Protein AF-A0A3B8QC69-F1 (afdb_monomer)

Radius of gyration: 14.4 Å; Cα contacts (8 Å, |Δi|>4): 41; chains: 1; bounding box: 37×23×41 Å

Solvent-accessible surface area (backbone atoms only — not comparable to full-atom values): 4491 Å² total; per-residue (Å²): 133,79,66,62,65,60,52,52,50,54,52,52,54,72,71,47,55,72,70,54,30,50,49,40,31,73,73,67,37,70,68,30,50,57,52,52,47,68,73,39,48,69,60,48,34,52,56,42,22,76,72,67,77,35,68,68,64,16,49,52,53,45,50,51,48,51,53,50,47,64,70,44,54,78,61,69,84,113

Mean predicted aligned error: 4.74 Å

Nearest PDB structures (foldseek):
  8z6g-assembly1_B  TM=9.036E-01  e=9.482E-03  Pseudomonas aeruginosa
  5wuq-assembly1_A  TM=9.430E-01  e=1.597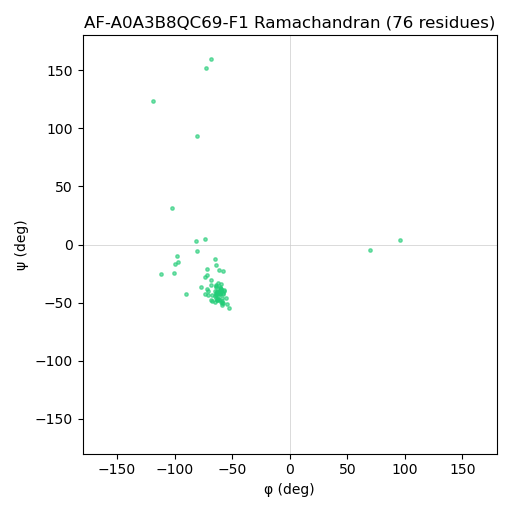E-02  Bacillus subtilis subsp. subtilis str. 168
  5wur-assembly1_A  TM=9.440E-01  e=2.133E-02  Bacillus subtilis subsp. subtilis str. 168
  5wur-assembly2_B  TM=9.257E-01  e=8.085E-02  Bacillus subtilis subsp. subtilis str. 168
  2z2s-assembly2_C  TM=8.557E-01  e=1.620E-01  Cereibacter sphaeroides 2.4.1

Foldseek 3Di:
DPPPVVVVVLVVLLPDDLVVLLVCVLVPNPVSLVSVCVVCVVVQLVVQCVVPVDNVVSNVVSVVVSVVCSVCSNVVVD

pLDDT: mean 89.47, std 11.61, range [43.44, 97.56]

Secondary structure (DSSP, 8-state):
-THHHHHHHHHHHHHS-HHHHHHHHHTT-HHHHHHHHHHHHHHHHHHHHHHHS-HHHHHHHHHHHHHHHHHHHTTTT-

Structure (mmCIF, N/CA/C/O backbone):
data_AF-A0A3B8QC69-F1
#
_entry.id   AF-A0A3B8QC69-F1
#
loop_
_atom_site.group_PDB
_atom_site.id
_atom_site.type_symbol
_atom_site.label_atom_id
_atom_site.label_alt_id
_atom_site.label_comp_id
_atom_site.label_asym_id
_atom_site.label_entity_id
_atom_site.label_seq_id
_atom_site.pdbx_PDB_ins_code
_atom_site.Cartn_x
_atom_site.Cartn_y
_atom_site.Cartn_z
_atom_site.occupancy
_atom_site.B_i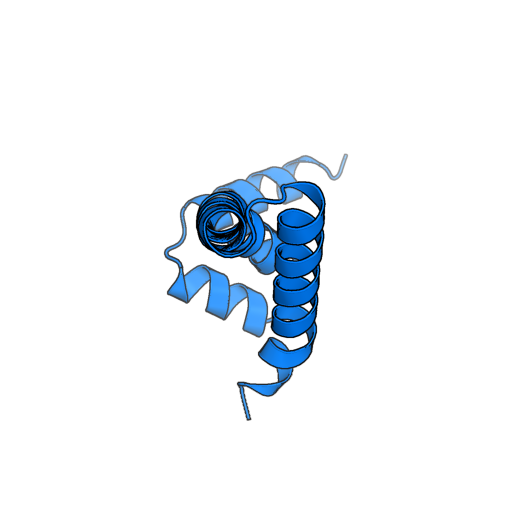so_or_equiv
_atom_site.auth_seq_id
_atom_site.auth_comp_id
_atom_site.auth_asym_id
_atom_site.auth_atom_id
_atom_site.pdbx_PDB_model_num
ATOM 1 N N . LEU A 1 1 ? -3.658 11.060 27.480 1.00 47.50 1 LEU A N 1
ATOM 2 C CA . LEU A 1 1 ? -2.715 10.594 26.432 1.00 47.50 1 LEU A CA 1
ATOM 3 C C . LEU A 1 1 ? -3.435 9.595 25.515 1.00 47.50 1 LEU A C 1
ATOM 5 O O . LEU A 1 1 ? -3.769 8.518 25.990 1.00 47.50 1 LEU A O 1
ATOM 9 N N . PRO A 1 2 ? -3.719 9.925 24.244 1.00 57.09 2 PRO A N 1
ATOM 10 C CA . PRO A 1 2 ? -4.566 9.113 23.349 1.00 57.09 2 PRO A CA 1
ATOM 11 C C . PRO A 1 2 ? -3.878 7.909 22.655 1.00 57.09 2 PRO A C 1
ATOM 13 O O . PRO A 1 2 ? -4.510 7.210 21.868 1.00 57.09 2 PRO A O 1
ATOM 16 N N . GLY A 1 3 ? -2.597 7.620 22.927 1.00 66.81 3 GLY A N 1
ATOM 17 C CA . GLY A 1 3 ? -1.811 6.627 22.168 1.00 66.81 3 GLY A CA 1
ATOM 18 C C . GLY A 1 3 ? -2.164 5.144 22.385 1.00 66.81 3 GLY A C 1
ATOM 19 O O . GLY A 1 3 ? -1.856 4.318 21.527 1.00 66.81 3 GLY A O 1
ATOM 20 N N . GLY A 1 4 ? -2.821 4.787 23.496 1.00 79.81 4 GLY A N 1
ATOM 21 C CA . GLY A 1 4 ? -3.122 3.386 23.834 1.00 79.81 4 GLY A CA 1
ATOM 22 C 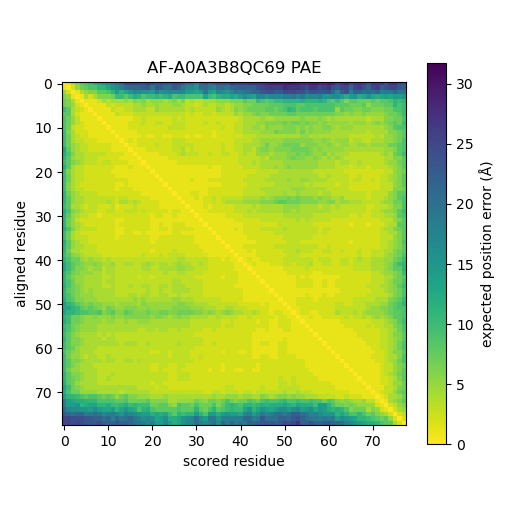C . GLY A 1 4 ? -4.144 2.739 22.895 1.00 79.81 4 GLY A C 1
ATOM 23 O O . GLY A 1 4 ? -3.889 1.677 22.334 1.00 79.81 4 GLY A O 1
ATOM 24 N N . ALA A 1 5 ? -5.260 3.426 22.640 1.00 82.62 5 ALA A N 1
ATOM 25 C CA . ALA A 1 5 ? -6.345 2.903 21.808 1.00 82.62 5 ALA A CA 1
ATOM 26 C C . ALA A 1 5 ? -5.916 2.664 20.350 1.00 82.62 5 ALA A C 1
ATOM 28 O O . ALA A 1 5 ? -6.323 1.688 19.727 1.00 82.62 5 ALA A O 1
ATOM 29 N N . ALA A 1 6 ? -5.049 3.521 19.799 1.00 84.62 6 ALA A N 1
ATOM 30 C CA . ALA A 1 6 ? -4.540 3.344 18.440 1.00 84.62 6 ALA A CA 1
ATOM 31 C C . ALA A 1 6 ? -3.617 2.124 18.302 1.00 84.62 6 ALA A C 1
ATOM 33 O O . ALA A 1 6 ? -3.635 1.448 17.270 1.00 84.62 6 ALA A O 1
ATOM 34 N N . LYS A 1 7 ? -2.829 1.828 19.342 1.00 85.25 7 LYS A N 1
ATO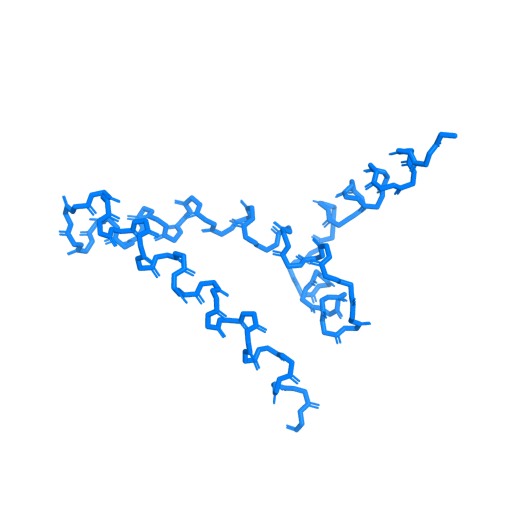M 35 C CA . LYS A 1 7 ? -1.928 0.673 19.371 1.00 85.25 7 LYS A CA 1
ATOM 36 C C . LYS A 1 7 ? -2.703 -0.640 19.491 1.00 85.25 7 LYS A C 1
ATOM 38 O O . LYS A 1 7 ? -2.409 -1.568 18.741 1.00 85.25 7 LYS A O 1
ATOM 43 N N . GLU A 1 8 ? -3.710 -0.689 20.361 1.00 91.50 8 GLU A N 1
ATOM 44 C CA . GLU A 1 8 ? -4.584 -1.862 20.504 1.00 91.50 8 GLU A CA 1
ATOM 45 C C . GLU A 1 8 ? -5.395 -2.125 19.233 1.00 91.50 8 GLU A C 1
ATOM 47 O O . GLU A 1 8 ? -5.448 -3.258 18.765 1.00 91.50 8 GLU A O 1
ATOM 52 N N . HIS A 1 9 ? -5.923 -1.077 18.594 1.00 92.19 9 HIS A N 1
ATOM 53 C CA . HIS A 1 9 ? -6.623 -1.219 17.318 1.00 92.19 9 HIS A CA 1
ATOM 54 C C . HIS A 1 9 ? -5.701 -1.829 16.247 1.00 92.19 9 HIS A C 1
ATOM 56 O O . HIS A 1 9 ? -6.043 -2.816 15.602 1.00 92.19 9 HIS A O 1
ATOM 62 N N . ARG A 1 10 ? -4.479 -1.307 16.092 1.00 89.75 10 ARG A N 1
ATOM 63 C CA . ARG A 1 10 ? -3.521 -1.862 15.121 1.00 89.75 10 ARG A CA 1
ATOM 64 C C . ARG A 1 10 ? -3.184 -3.327 15.414 1.00 89.75 10 ARG A C 1
ATOM 66 O O . ARG A 1 10 ? -3.024 -4.115 14.488 1.00 89.75 10 ARG A O 1
ATOM 73 N N . LYS A 1 11 ? -3.079 -3.691 16.695 1.00 93.00 11 LYS A N 1
ATOM 74 C CA . LYS A 1 11 ? -2.862 -5.076 17.122 1.00 93.00 11 LYS A CA 1
ATOM 75 C C . LYS A 1 11 ? -4.047 -5.969 16.744 1.00 93.00 11 LYS A C 1
ATOM 77 O O . LYS A 1 11 ? -3.813 -7.052 16.223 1.00 93.00 11 LYS A O 1
ATOM 82 N N . MET A 1 12 ? -5.276 -5.497 16.948 1.00 95.31 12 MET A N 1
ATOM 83 C CA . MET A 1 12 ? -6.500 -6.188 16.534 1.00 95.31 12 MET A CA 1
ATOM 84 C C . MET A 1 12 ? -6.516 -6.428 15.018 1.00 95.31 12 MET A C 1
ATOM 86 O O . MET A 1 12 ? -6.631 -7.573 14.599 1.00 95.31 12 MET A O 1
ATOM 90 N N . LEU A 1 13 ? -6.303 -5.392 14.196 1.00 95.88 13 LEU A N 1
ATOM 91 C CA . LEU A 1 13 ? -6.245 -5.524 12.730 1.00 95.88 13 LEU A CA 1
ATOM 92 C C . LEU A 1 13 ? -5.174 -6.525 12.277 1.00 95.88 13 LEU A C 1
ATOM 94 O O . LEU A 1 13 ? -5.416 -7.336 11.389 1.00 95.88 13 LEU A O 1
ATOM 98 N N . GLY A 1 14 ? -4.007 -6.523 12.930 1.00 93.62 14 GLY A N 1
ATOM 99 C CA . GLY A 1 14 ? -2.925 -7.469 12.654 1.00 93.62 14 GLY A CA 1
ATOM 100 C C . GLY A 1 14 ? -3.264 -8.938 12.940 1.00 93.62 14 GLY A C 1
ATOM 101 O O . GLY A 1 14 ? -2.574 -9.816 12.432 1.00 93.62 14 GLY A O 1
ATOM 102 N N . GLN A 1 15 ? -4.308 -9.213 13.727 1.00 95.44 15 GLN A N 1
ATOM 103 C CA . GLN A 1 15 ? -4.776 -10.567 14.053 1.00 95.44 15 GLN A CA 1
ATOM 104 C C . GLN A 1 15 ? -5.938 -11.034 13.165 1.00 95.44 15 GLN A C 1
ATOM 106 O O . GLN A 1 15 ? -6.232 -12.227 13.135 1.00 95.44 15 GLN A O 1
ATOM 111 N N . LEU A 1 16 ? -6.593 -10.119 12.446 1.00 95.12 16 LEU A N 1
ATOM 112 C CA . LEU A 1 16 ? -7.707 -10.441 11.557 1.00 95.12 16 LEU A CA 1
ATOM 113 C C . LEU A 1 16 ? -7.240 -11.151 10.282 1.00 95.12 16 LEU A C 1
ATOM 115 O O . LEU A 1 16 ? -6.133 -10.916 9.786 1.00 95.12 16 LEU A O 1
ATOM 119 N N . GLY A 1 17 ? -8.115 -11.977 9.707 1.00 95.69 17 GLY A N 1
ATOM 120 C CA . GLY A 1 17 ? -7.923 -12.517 8.363 1.00 95.69 17 GLY A CA 1
ATOM 121 C C . GLY A 1 17 ? -8.033 -11.425 7.296 1.00 95.69 17 GLY A C 1
ATOM 122 O O . GLY A 1 17 ? -8.618 -10.370 7.532 1.00 95.69 17 GLY A O 1
ATOM 123 N N . ASP A 1 18 ? -7.486 -11.668 6.105 1.00 91.81 18 ASP A N 1
ATOM 124 C CA . ASP A 1 18 ? -7.463 -10.663 5.030 1.00 91.81 18 ASP A CA 1
ATOM 125 C C . ASP A 1 18 ? -8.866 -10.179 4.643 1.00 91.81 18 ASP A C 1
ATOM 127 O O . ASP A 1 18 ? -9.080 -8.980 4.485 1.00 91.81 18 ASP A O 1
ATOM 131 N N . SER A 1 19 ? -9.841 -11.089 4.559 1.00 92.56 19 SER A N 1
ATOM 132 C CA . SER A 1 19 ? -11.235 -10.736 4.271 1.00 92.56 19 SER A CA 1
ATOM 133 C C . SER A 1 19 ? -11.832 -9.796 5.320 1.00 92.56 19 SER A C 1
ATOM 135 O O . SER A 1 19 ? -12.587 -8.894 4.969 1.00 92.56 19 SER A O 1
ATOM 137 N N . ASP A 1 20 ? -11.476 -9.971 6.592 1.00 96.12 20 ASP A N 1
ATOM 138 C CA . ASP A 1 20 ? -11.984 -9.136 7.680 1.00 96.12 20 ASP A CA 1
ATOM 139 C C . ASP A 1 20 ? -11.295 -7.770 7.712 1.00 96.12 20 ASP A C 1
ATOM 141 O O . ASP A 1 20 ? -11.954 -6.760 7.943 1.00 96.12 20 ASP A O 1
ATOM 145 N N . VAL A 1 21 ? -9.996 -7.707 7.397 1.00 95.00 21 VAL A N 1
ATOM 146 C CA . VAL A 1 21 ? -9.285 -6.431 7.214 1.00 95.00 21 VAL A CA 1
ATOM 147 C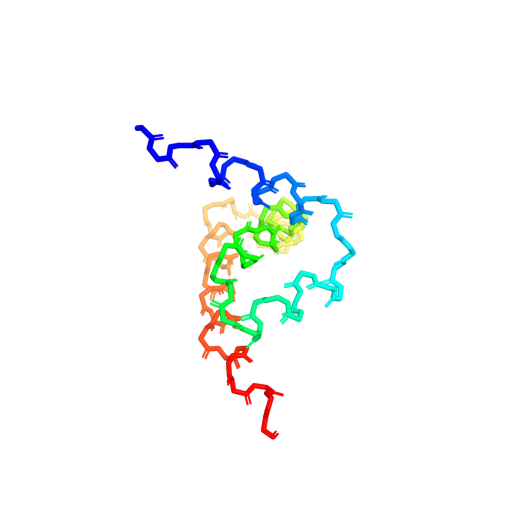 C . VAL A 1 21 ? -9.878 -5.649 6.036 1.00 95.00 21 VAL A C 1
ATOM 149 O O . VAL A 1 21 ? -10.112 -4.448 6.152 1.00 95.00 21 VAL A O 1
ATOM 152 N N . VAL A 1 22 ? -10.189 -6.315 4.919 1.00 91.75 22 VAL A N 1
ATOM 153 C CA . VAL A 1 22 ? -10.865 -5.674 3.778 1.00 91.75 22 VAL A CA 1
ATOM 154 C C . VAL A 1 22 ? -12.248 -5.159 4.179 1.00 91.75 22 VAL A C 1
ATOM 156 O O . VAL A 1 22 ? -12.569 -4.012 3.886 1.00 91.75 22 VAL A O 1
ATOM 159 N N . ARG A 1 23 ? -13.050 -5.957 4.895 1.00 92.81 23 ARG A N 1
ATOM 160 C CA . ARG A 1 23 ? -14.362 -5.517 5.399 1.00 92.81 23 ARG A CA 1
ATOM 161 C C . ARG A 1 23 ? -14.255 -4.320 6.338 1.00 92.81 23 ARG A C 1
ATOM 163 O O . ARG A 1 23 ? -15.053 -3.400 6.215 1.00 92.81 23 ARG A O 1
ATOM 170 N N . ALA A 1 24 ? -13.274 -4.306 7.240 1.00 93.00 24 ALA A N 1
ATOM 171 C CA . ALA A 1 24 ? -13.036 -3.170 8.128 1.00 93.00 24 ALA A CA 1
ATOM 172 C C . ALA A 1 24 ? -12.716 -1.895 7.330 1.00 93.00 24 ALA A C 1
ATOM 174 O O . ALA A 1 24 ? -13.282 -0.838 7.608 1.00 93.00 24 ALA A O 1
ATOM 175 N N . PHE A 1 25 ? -11.883 -2.010 6.291 1.00 92.44 25 PHE A N 1
ATOM 176 C CA . PHE A 1 25 ? -11.568 -0.884 5.415 1.00 92.44 25 PHE A CA 1
ATOM 177 C C . PHE A 1 25 ? -12.793 -0.375 4.641 1.00 92.44 25 PHE A C 1
ATOM 179 O O . PHE A 1 25 ? -13.050 0.829 4.626 1.00 92.44 25 PHE A O 1
ATOM 186 N N . LEU A 1 26 ? -13.587 -1.277 4.053 1.00 89.69 26 LEU A N 1
ATOM 187 C CA . LEU A 1 26 ? -14.840 -0.919 3.375 1.00 89.69 26 LEU A CA 1
ATOM 188 C C . LEU A 1 26 ? -15.858 -0.292 4.343 1.00 89.69 26 LEU A C 1
ATOM 190 O O . LEU A 1 26 ? -16.570 0.633 3.967 1.00 89.69 26 LEU A O 1
ATOM 194 N N . GLY A 1 27 ? -15.855 -0.721 5.609 1.00 90.06 27 GLY A N 1
ATOM 195 C CA . GLY A 1 27 ? -16.636 -0.138 6.704 1.00 90.06 27 GLY A CA 1
ATOM 196 C C . GLY A 1 27 ? -16.131 1.217 7.221 1.00 90.06 27 GLY A C 1
ATOM 197 O O . GLY A 1 27 ? -16.683 1.731 8.193 1.00 90.06 27 GLY A O 1
ATOM 198 N N . GLY A 1 28 ? -15.100 1.802 6.599 1.00 89.00 28 GLY A N 1
ATOM 199 C CA . GLY A 1 28 ? -14.587 3.140 6.909 1.00 89.00 28 GLY A CA 1
ATOM 200 C C . GLY A 1 28 ? -13.396 3.182 7.870 1.00 89.00 28 GLY A C 1
ATOM 201 O O . GLY A 1 28 ? -12.940 4.271 8.219 1.00 89.00 28 GLY A O 1
ATOM 202 N N . ASP A 1 29 ? -12.854 2.037 8.298 1.00 92.56 29 ASP A N 1
ATOM 203 C CA . ASP A 1 29 ? -11.622 2.022 9.087 1.00 92.56 29 ASP A CA 1
ATOM 204 C C . ASP A 1 29 ? -10.385 2.171 8.190 1.00 92.56 29 ASP A C 1
ATOM 206 O O . ASP A 1 29 ? -9.806 1.201 7.697 1.00 92.56 29 ASP A O 1
ATOM 210 N N . GLU A 1 30 ? -9.924 3.409 8.015 1.00 90.56 30 GLU A N 1
ATOM 211 C CA . GLU A 1 30 ? -8.734 3.721 7.213 1.00 90.56 30 GLU A CA 1
ATOM 212 C C . GLU A 1 30 ? -7.458 3.009 7.695 1.00 90.56 30 GLU A C 1
ATOM 214 O O . GLU A 1 30 ? -6.521 2.800 6.919 1.00 90.56 30 GLU A O 1
ATOM 219 N N . ARG A 1 31 ? -7.393 2.596 8.968 1.00 93.50 31 ARG A N 1
ATOM 220 C CA . ARG A 1 31 ? -6.214 1.908 9.518 1.00 93.50 31 ARG A CA 1
ATOM 221 C C . ARG A 1 31 ? -6.087 0.492 8.972 1.00 93.50 31 ARG A C 1
ATOM 223 O O . ARG A 1 31 ? -4.966 -0.015 8.886 1.00 93.50 31 ARG A O 1
ATOM 230 N N . ALA A 1 32 ? -7.202 -0.118 8.578 1.00 94.44 32 ALA A N 1
ATOM 231 C CA . ALA A 1 32 ? -7.229 -1.437 7.970 1.00 94.44 32 ALA A CA 1
ATOM 232 C C .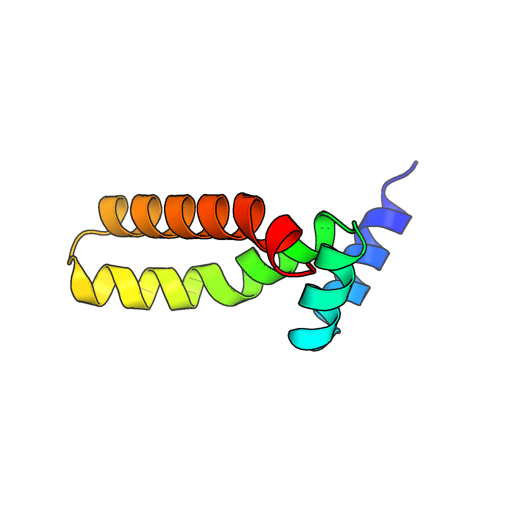 ALA A 1 32 ? -6.495 -1.453 6.620 1.00 94.44 32 ALA A C 1
ATOM 234 O O . ALA A 1 32 ? -5.763 -2.401 6.334 1.00 94.44 32 ALA A O 1
ATOM 235 N N . PHE A 1 33 ? -6.556 -0.364 5.842 1.00 93.56 33 PHE A N 1
ATOM 236 C CA . PHE A 1 33 ? -5.758 -0.246 4.619 1.00 93.56 33 PHE A CA 1
ATOM 237 C C . PHE A 1 33 ? -4.252 -0.284 4.901 1.00 93.56 33 PHE A C 1
ATOM 239 O O . PHE A 1 33 ? -3.502 -0.950 4.191 1.00 93.56 33 PHE A O 1
ATOM 246 N N . GLY A 1 34 ? -3.802 0.364 5.979 1.00 93.81 34 GLY A N 1
ATOM 247 C CA . GLY A 1 34 ? -2.401 0.303 6.401 1.00 93.81 34 GLY A CA 1
ATOM 248 C C . GLY A 1 34 ? -1.932 -1.121 6.723 1.00 93.81 34 GLY A C 1
ATOM 249 O O . GLY A 1 34 ? -0.787 -1.475 6.438 1.00 93.81 34 GLY A O 1
ATOM 250 N N . GLU A 1 35 ? -2.814 -1.963 7.266 1.00 95.62 35 GLU A N 1
ATOM 251 C CA . GLU A 1 35 ? -2.518 -3.379 7.502 1.00 95.62 35 GLU A CA 1
ATOM 252 C C . GLU A 1 35 ? -2.460 -4.176 6.187 1.00 95.62 35 GLU A C 1
ATOM 254 O O . GLU A 1 35 ? -1.556 -4.996 6.025 1.00 95.62 35 GLU A O 1
ATOM 259 N N . LEU A 1 36 ? -3.331 -3.886 5.210 1.00 93.06 36 LEU A N 1
ATOM 260 C CA . LEU A 1 36 ? -3.225 -4.460 3.861 1.00 93.06 36 LEU A CA 1
ATOM 261 C C . LEU A 1 36 ? -1.880 -4.100 3.220 1.00 93.06 36 LEU A C 1
ATOM 263 O O . LEU A 1 36 ? -1.146 -4.990 2.794 1.00 93.06 36 LEU A O 1
ATOM 267 N N . VAL A 1 37 ? -1.502 -2.819 3.217 1.00 94.19 37 VAL A N 1
ATOM 268 C CA . VAL A 1 37 ? -0.205 -2.381 2.679 1.00 94.19 37 VAL A CA 1
ATOM 269 C C . VAL A 1 37 ? 0.929 -3.155 3.346 1.00 94.19 37 VAL A C 1
ATOM 271 O O . VAL A 1 37 ? 1.719 -3.796 2.662 1.00 94.19 37 VAL A O 1
ATOM 274 N N . LYS A 1 38 ? 0.962 -3.21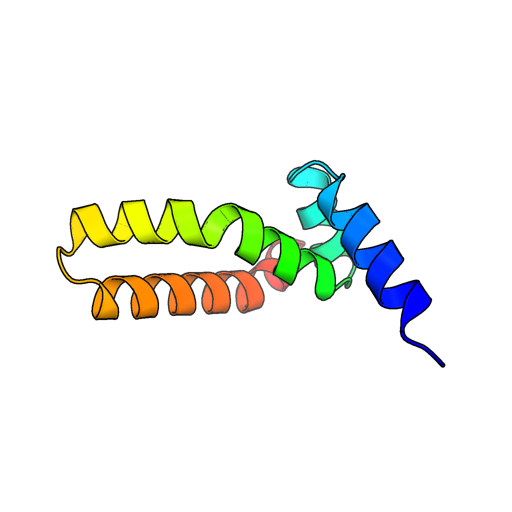4 4.680 1.00 93.94 38 LYS A N 1
ATOM 275 C CA . LYS A 1 38 ? 2.002 -3.939 5.423 1.00 93.94 38 LYS A CA 1
ATOM 276 C C . LYS A 1 38 ? 2.099 -5.428 5.047 1.00 93.94 38 LYS A C 1
ATOM 278 O O . LYS A 1 38 ? 3.205 -5.962 4.972 1.00 93.94 38 LYS A O 1
ATOM 283 N N . ARG A 1 39 ? 0.972 -6.113 4.821 1.00 93.88 39 ARG A N 1
ATOM 284 C CA . ARG A 1 39 ? 0.932 -7.549 4.461 1.00 93.88 39 ARG A CA 1
ATOM 285 C C . ARG A 1 39 ? 1.369 -7.836 3.027 1.00 93.88 39 ARG A C 1
ATOM 287 O O . ARG A 1 39 ? 1.816 -8.952 2.726 1.00 93.88 39 ARG A O 1
ATOM 294 N N . TYR A 1 40 ? 1.184 -6.871 2.132 1.00 93.50 40 TYR A N 1
ATOM 295 C CA . TYR A 1 40 ? 1.322 -7.082 0.695 1.00 93.50 40 TYR A CA 1
ATOM 296 C C . TYR A 1 40 ? 2.524 -6.371 0.078 1.00 93.50 40 TYR A C 1
ATOM 298 O O . TYR A 1 40 ? 3.056 -6.891 -0.899 1.00 93.50 40 TYR A O 1
ATOM 306 N N . ASP A 1 41 ? 3.011 -5.279 0.668 1.00 92.50 41 ASP A N 1
ATOM 307 C CA . ASP A 1 41 ? 4.090 -4.442 0.129 1.00 92.50 41 ASP A CA 1
ATOM 308 C C . ASP A 1 41 ? 5.336 -5.258 -0.233 1.00 92.50 41 ASP A C 1
ATOM 310 O O . ASP A 1 41 ? 5.738 -5.297 -1.392 1.00 92.50 41 ASP A O 1
ATOM 314 N N . GLY A 1 42 ? 5.876 -6.042 0.704 1.00 92.25 42 GLY A N 1
ATOM 315 C CA . GLY A 1 42 ? 7.080 -6.837 0.442 1.00 92.25 42 GLY A CA 1
ATOM 316 C C . GLY A 1 42 ? 6.899 -7.920 -0.633 1.00 92.25 42 GLY A C 1
ATOM 317 O O . GLY A 1 42 ? 7.813 -8.179 -1.418 1.00 92.25 42 GLY A O 1
ATOM 318 N N . ARG A 1 43 ? 5.725 -8.563 -0.703 1.00 94.44 43 ARG A N 1
ATOM 319 C CA . ARG A 1 43 ? 5.444 -9.596 -1.721 1.00 94.44 43 ARG A CA 1
ATOM 320 C C . ARG A 1 43 ? 5.228 -8.971 -3.095 1.00 94.44 43 ARG A C 1
ATOM 322 O O . ARG A 1 43 ? 5.764 -9.478 -4.079 1.00 94.44 43 ARG A O 1
ATOM 329 N N . LEU A 1 44 ? 4.487 -7.868 -3.147 1.00 94.81 44 LEU A N 1
ATOM 330 C CA . LEU A 1 44 ? 4.196 -7.144 -4.375 1.00 94.81 44 LEU A CA 1
ATOM 331 C C . LEU A 1 44 ? 5.462 -6.492 -4.935 1.00 94.81 44 LEU A C 1
ATOM 333 O O . LEU A 1 44 ? 5.744 -6.648 -6.118 1.00 94.81 44 LEU A O 1
ATOM 337 N N . LEU A 1 45 ? 6.284 -5.876 -4.082 1.00 95.50 45 LEU A N 1
ATOM 338 C CA . LEU A 1 45 ? 7.571 -5.313 -4.476 1.00 95.50 45 LEU A CA 1
ATOM 339 C C . LEU A 1 45 ? 8.495 -6.374 -5.067 1.00 95.50 45 LEU A C 1
ATOM 341 O O . LEU A 1 45 ? 9.055 -6.159 -6.136 1.00 95.50 45 LEU A O 1
ATOM 345 N N . ASN A 1 46 ? 8.611 -7.539 -4.427 1.00 96.75 46 ASN A N 1
ATOM 346 C CA . ASN A 1 46 ? 9.406 -8.640 -4.971 1.00 96.75 46 ASN A CA 1
ATOM 347 C C . ASN A 1 46 ? 8.882 -9.126 -6.330 1.00 96.75 46 ASN A C 1
ATOM 349 O O . ASN A 1 46 ? 9.675 -9.424 -7.222 1.00 96.75 46 ASN A O 1
ATOM 353 N N . PHE A 1 47 ? 7.562 -9.214 -6.498 1.00 96.50 47 PHE A N 1
ATOM 354 C CA . PHE A 1 47 ? 6.944 -9.615 -7.760 1.00 96.50 47 PHE A CA 1
ATOM 355 C C . PHE A 1 47 ? 7.216 -8.603 -8.884 1.00 96.50 47 PHE A C 1
ATOM 357 O O . PHE A 1 47 ? 7.686 -8.978 -9.961 1.00 96.50 47 PHE A O 1
ATOM 364 N N . VAL A 1 48 ? 6.986 -7.316 -8.620 1.00 96.44 48 VAL A N 1
ATOM 365 C CA . VAL A 1 48 ? 7.216 -6.244 -9.595 1.00 96.44 48 VAL A CA 1
ATOM 366 C C . VAL A 1 48 ? 8.704 -6.129 -9.917 1.00 96.44 48 VAL A C 1
ATOM 368 O O . VAL A 1 48 ? 9.067 -6.091 -11.089 1.00 96.44 48 VAL A O 1
ATOM 371 N N . TYR A 1 49 ? 9.580 -6.178 -8.910 1.00 97.56 49 TYR A N 1
ATOM 372 C CA . TYR A 1 49 ? 11.032 -6.124 -9.095 1.00 97.56 49 TYR A CA 1
ATOM 373 C C . TYR A 1 49 ? 11.550 -7.246 -10.000 1.00 97.56 49 TYR A C 1
ATOM 375 O O . TYR A 1 49 ? 12.340 -6.986 -10.902 1.00 97.56 49 TYR A O 1
ATOM 383 N N . ARG A 1 50 ? 11.057 -8.480 -9.833 1.00 97.00 50 ARG A N 1
ATOM 384 C CA . ARG A 1 50 ? 11.405 -9.603 -10.726 1.00 97.00 50 ARG A CA 1
ATOM 385 C C . ARG A 1 50 ? 10.980 -9.382 -12.179 1.00 97.00 50 ARG A C 1
ATOM 387 O O . ARG A 1 50 ? 11.536 -10.020 -13.063 1.00 97.00 50 ARG A O 1
ATOM 394 N N . THR A 1 51 ? 10.007 -8.505 -12.411 1.00 95.25 51 THR A N 1
ATOM 395 C CA . THR A 1 51 ? 9.494 -8.176 -13.744 1.00 95.25 51 THR A CA 1
ATOM 396 C C . THR A 1 51 ? 10.265 -7.015 -14.375 1.00 95.25 51 THR A C 1
ATOM 398 O O . THR A 1 51 ? 10.585 -7.070 -15.557 1.00 95.25 51 THR A O 1
ATOM 401 N N . VAL A 1 52 ? 10.572 -5.966 -13.602 1.00 96.31 52 VAL A N 1
ATOM 402 C CA . VAL A 1 52 ? 11.161 -4.7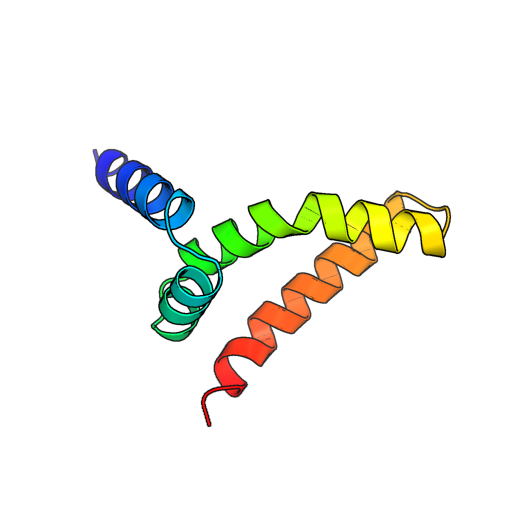21 -14.133 1.00 96.31 52 VAL A CA 1
ATOM 403 C C . VAL A 1 52 ? 12.677 -4.610 -13.943 1.00 96.31 52 VAL A C 1
ATOM 405 O O . VAL A 1 52 ? 13.301 -3.776 -14.590 1.00 96.31 52 VAL A O 1
ATOM 408 N N . GLY A 1 53 ? 13.281 -5.412 -13.058 1.00 96.44 53 GLY A N 1
ATOM 409 C CA . GLY A 1 53 ? 14.726 -5.429 -12.777 1.00 96.44 53 GLY A CA 1
ATOM 410 C C . GLY A 1 53 ? 15.275 -4.194 -12.048 1.00 96.44 53 GLY A C 1
ATOM 411 O O . GLY A 1 53 ? 16.443 -4.170 -11.666 1.00 96.44 53 GLY A O 1
ATOM 412 N N . ASP A 1 54 ? 14.435 -3.190 -11.817 1.00 97.38 54 ASP A N 1
ATOM 413 C CA . ASP A 1 54 ? 14.768 -1.901 -11.218 1.00 97.38 54 ASP A CA 1
ATOM 414 C C . ASP A 1 54 ? 13.976 -1.715 -9.918 1.00 97.38 54 ASP A C 1
ATOM 416 O O . ASP A 1 54 ? 12.747 -1.809 -9.892 1.00 97.38 54 ASP A O 1
ATOM 420 N N . ARG A 1 55 ? 14.694 -1.487 -8.815 1.00 94.00 55 ARG A N 1
ATOM 421 C CA . ARG A 1 55 ? 14.093 -1.374 -7.484 1.00 94.00 55 ARG A CA 1
ATOM 422 C C . ARG A 1 55 ? 13.290 -0.088 -7.310 1.00 94.00 55 ARG A C 1
ATOM 424 O O . ARG A 1 55 ? 12.239 -0.148 -6.681 1.00 94.00 55 ARG A O 1
ATOM 431 N N . GLU A 1 56 ? 13.775 1.034 -7.828 1.00 96.94 56 GLU A N 1
ATOM 432 C CA . GLU A 1 56 ? 13.113 2.336 -7.694 1.00 96.94 56 GLU A CA 1
ATOM 433 C C . GLU A 1 56 ? 11.807 2.323 -8.489 1.00 96.94 56 GLU A C 1
ATOM 435 O O . GLU A 1 56 ? 10.731 2.538 -7.933 1.00 96.94 56 GLU A O 1
ATOM 440 N N . ARG A 1 57 ? 11.868 1.873 -9.748 1.00 96.75 57 ARG A N 1
ATOM 441 C CA . ARG A 1 57 ? 10.665 1.691 -10.576 1.00 96.75 57 ARG A CA 1
ATOM 442 C C . ARG A 1 57 ? 9.677 0.705 -9.963 1.00 96.75 57 ARG A C 1
ATOM 444 O O . ARG A 1 57 ? 8.469 0.908 -10.052 1.00 96.75 57 ARG A O 1
ATOM 451 N N . ALA A 1 58 ? 10.161 -0.371 -9.343 1.00 97.31 58 ALA A N 1
ATOM 452 C CA . ALA A 1 58 ? 9.282 -1.318 -8.668 1.00 97.31 58 ALA A CA 1
ATOM 453 C C . ALA A 1 58 ? 8.570 -0.684 -7.464 1.00 97.31 58 ALA A C 1
ATOM 455 O O . ALA A 1 58 ? 7.381 -0.932 -7.273 1.00 97.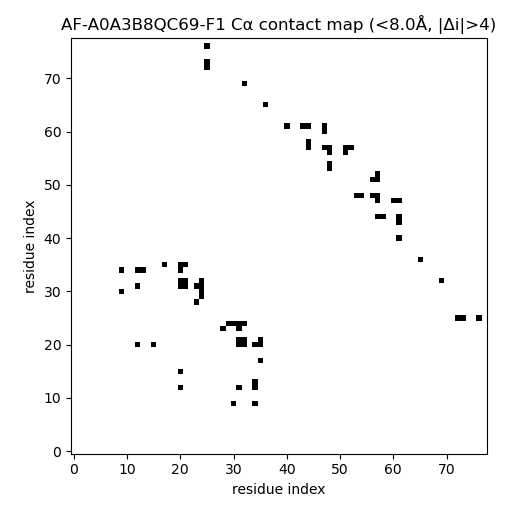31 58 ALA A O 1
ATOM 456 N N . GLN A 1 59 ? 9.261 0.148 -6.680 1.00 96.44 59 GLN A N 1
ATOM 457 C CA . GLN A 1 59 ? 8.661 0.880 -5.562 1.00 96.44 59 GLN A CA 1
ATOM 458 C C . GLN A 1 59 ? 7.593 1.869 -6.036 1.00 96.44 59 GLN A C 1
ATOM 460 O O . GLN A 1 59 ? 6.516 1.917 -5.440 1.00 96.44 59 GLN A O 1
ATOM 465 N N . ASP A 1 60 ? 7.847 2.599 -7.121 1.00 97.19 60 ASP A N 1
ATOM 466 C CA . ASP A 1 60 ? 6.876 3.537 -7.694 1.00 97.19 60 ASP A CA 1
ATOM 467 C C . ASP A 1 60 ? 5.607 2.821 -8.169 1.00 97.19 60 ASP A C 1
ATOM 469 O O . ASP A 1 60 ? 4.493 3.214 -7.818 1.00 97.19 60 ASP A O 1
ATOM 473 N N . LEU A 1 61 ? 5.763 1.710 -8.894 1.00 96.88 61 LEU A N 1
ATOM 474 C CA . LEU A 1 61 ? 4.639 0.904 -9.380 1.00 96.88 61 LEU A CA 1
ATOM 475 C C . LEU A 1 61 ? 3.816 0.295 -8.236 1.00 96.88 61 LEU A C 1
ATOM 477 O O . LEU A 1 61 ? 2.584 0.258 -8.302 1.00 96.88 61 LEU A O 1
ATOM 481 N N . VAL A 1 62 ? 4.477 -0.184 -7.180 1.00 96.25 62 VAL A N 1
ATOM 482 C CA . VAL A 1 62 ? 3.814 -0.711 -5.977 1.00 96.25 62 VAL A CA 1
ATOM 483 C C . VAL A 1 62 ? 3.008 0.385 -5.286 1.00 96.25 62 VAL A C 1
ATOM 485 O O . VAL A 1 62 ? 1.832 0.180 -4.976 1.00 96.25 62 VAL A O 1
ATOM 488 N N . GLN A 1 63 ? 3.604 1.562 -5.091 1.00 94.88 63 GLN A N 1
ATOM 489 C CA . GLN A 1 63 ? 2.915 2.700 -4.489 1.00 94.88 63 GLN A CA 1
ATOM 490 C C . GLN A 1 63 ? 1.710 3.136 -5.324 1.00 94.88 63 GLN A C 1
ATOM 492 O O . GLN A 1 63 ? 0.613 3.281 -4.783 1.00 94.88 63 GLN A O 1
ATOM 497 N N . GLU A 1 64 ? 1.869 3.283 -6.641 1.00 96.12 64 GLU A N 1
ATOM 498 C CA . GLU A 1 64 ? 0.764 3.641 -7.531 1.00 96.12 64 GLU A CA 1
ATOM 499 C C . GLU A 1 64 ? -0.361 2.599 -7.474 1.00 96.12 64 GLU A C 1
ATOM 501 O O . GLU A 1 64 ? -1.543 2.952 -7.434 1.00 96.12 64 GLU A O 1
ATOM 506 N N . THR A 1 65 ? -0.007 1.315 -7.401 1.00 94.69 65 THR A N 1
ATOM 507 C CA . THR A 1 65 ? -0.975 0.224 -7.251 1.00 94.69 65 THR A CA 1
ATOM 508 C C . THR A 1 65 ? -1.784 0.383 -5.967 1.00 94.69 65 THR A C 1
ATOM 510 O O . THR A 1 65 ? -3.013 0.362 -6.023 1.00 94.69 65 THR A O 1
ATOM 513 N N . PHE A 1 66 ? -1.140 0.614 -4.820 1.00 94.06 66 PHE A N 1
ATOM 514 C CA . PHE A 1 66 ? -1.856 0.836 -3.562 1.00 94.06 66 PHE A CA 1
ATOM 515 C C . PHE A 1 66 ? -2.725 2.097 -3.596 1.00 94.06 66 PHE A C 1
ATOM 517 O O . PHE A 1 66 ? -3.871 2.051 -3.153 1.00 94.06 66 PHE A O 1
ATOM 524 N N . VAL A 1 67 ? -2.247 3.198 -4.186 1.00 93.31 67 VAL A N 1
ATOM 525 C CA . VAL A 1 67 ? -3.051 4.420 -4.366 1.00 93.31 67 VAL A CA 1
ATOM 526 C C . VAL A 1 67 ? -4.292 4.141 -5.214 1.00 93.31 67 VAL A C 1
ATOM 528 O O . VAL A 1 67 ? -5.389 4.599 -4.884 1.00 93.31 67 VAL A O 1
ATOM 531 N N . ARG A 1 68 ? -4.150 3.369 -6.297 1.00 92.06 68 ARG A N 1
ATOM 532 C CA . ARG A 1 68 ? -5.283 2.956 -7.132 1.00 92.06 68 ARG A CA 1
ATOM 533 C C . ARG A 1 68 ? -6.253 2.092 -6.337 1.00 92.06 68 ARG A C 1
ATOM 535 O O . ARG A 1 68 ? -7.442 2.391 -6.362 1.00 92.06 68 ARG A O 1
ATOM 542 N N . VAL A 1 69 ? -5.776 1.089 -5.602 1.00 89.94 69 VAL A N 1
ATOM 543 C CA . VAL A 1 69 ? -6.635 0.239 -4.763 1.00 89.94 69 VAL A CA 1
ATOM 544 C C . VAL A 1 69 ? -7.402 1.086 -3.752 1.00 89.94 69 VAL A C 1
ATOM 546 O O . VAL A 1 69 ? -8.623 1.007 -3.733 1.00 89.94 69 VAL A O 1
ATOM 549 N N . TYR A 1 70 ? -6.729 1.959 -3.000 1.00 89.62 70 TYR A N 1
ATOM 550 C CA . TYR A 1 70 ? -7.367 2.837 -2.014 1.00 89.62 70 TYR A CA 1
ATOM 551 C C . TYR A 1 70 ? -8.490 3.685 -2.633 1.00 89.62 70 TYR A C 1
ATOM 553 O O . TYR A 1 70 ? -9.603 3.730 -2.119 1.00 89.62 70 TYR A O 1
ATOM 561 N N . ARG A 1 71 ? -8.236 4.302 -3.796 1.00 87.81 71 ARG A N 1
ATOM 562 C CA . ARG A 1 71 ? -9.228 5.145 -4.489 1.00 87.81 71 ARG A CA 1
ATOM 563 C C . ARG A 1 71 ? -10.421 4.368 -5.046 1.00 87.81 71 ARG A C 1
ATOM 565 O O . ARG A 1 71 ? -11.497 4.945 -5.182 1.00 87.81 71 ARG A O 1
ATOM 572 N N . HIS A 1 72 ? -10.227 3.107 -5.428 1.00 85.56 72 HIS A N 1
ATOM 573 C CA . HIS A 1 72 ? -11.257 2.320 -6.109 1.00 85.56 72 HIS A CA 1
ATOM 574 C C . HIS A 1 72 ? -11.990 1.354 -5.179 1.00 85.56 72 HIS A C 1
ATOM 576 O O . HIS A 1 72 ? -13.131 1.026 -5.472 1.00 85.56 72 HIS A O 1
ATOM 582 N N . MET A 1 73 ? -11.403 0.926 -4.058 1.00 77.88 73 MET A N 1
ATOM 583 C CA . MET A 1 73 ? -12.042 -0.025 -3.136 1.00 77.88 73 MET A CA 1
ATOM 584 C C . MET A 1 73 ? -13.365 0.500 -2.585 1.00 77.88 73 MET A C 1
ATOM 586 O O . MET A 1 73 ? -14.330 -0.248 -2.531 1.00 77.88 73 MET A O 1
ATOM 590 N N . HIS A 1 74 ? -13.452 1.799 -2.288 1.00 68.81 74 HIS A N 1
ATOM 591 C CA . HIS A 1 74 ? -14.706 2.435 -1.872 1.00 68.81 74 HIS A CA 1
ATOM 592 C C . HIS A 1 74 ? -15.796 2.439 -2.960 1.00 68.81 74 HIS A C 1
ATOM 594 O O . HIS A 1 74 ? -16.944 2.747 -2.667 1.00 68.81 74 HIS A O 1
ATOM 600 N N . ARG A 1 75 ? -15.453 2.116 -4.215 1.00 67.81 75 ARG A N 1
ATOM 601 C CA . ARG A 1 75 ? -16.403 1.969 -5.329 1.00 67.81 75 ARG A CA 1
ATOM 602 C C . ARG A 1 75 ? -16.793 0.516 -5.606 1.00 67.81 75 ARG A C 1
ATOM 604 O O . ARG A 1 75 ? -17.686 0.301 -6.411 1.00 67.81 75 ARG A O 1
ATOM 611 N N . PHE A 1 76 ? -16.121 -0.462 -4.996 1.00 60.22 76 PHE A N 1
ATOM 612 C CA . PHE A 1 76 ? -16.396 -1.887 -5.217 1.00 60.22 76 PHE A CA 1
ATOM 613 C C . PHE A 1 76 ? -17.597 -2.417 -4.412 1.00 60.22 76 PHE A C 1
ATOM 615 O O . PHE A 1 76 ? -17.977 -3.563 -4.621 1.00 60.22 76 PHE A O 1
ATOM 622 N N . ASP A 1 77 ? -18.195 -1.608 -3.529 1.00 53.25 77 ASP A N 1
ATOM 623 C CA . ASP A 1 77 ? -19.370 -1.971 -2.712 1.00 53.25 77 ASP A CA 1
ATOM 624 C C . ASP A 1 77 ? -20.689 -1.369 -3.258 1.00 53.25 77 ASP A C 1
ATOM 626 O O . ASP A 1 77 ? -21.587 -1.016 -2.495 1.00 53.25 77 ASP A O 1
ATOM 630 N N . GLN A 1 78 ? -20.790 -1.199 -4.586 1.00 43.44 78 GLN A N 1
ATOM 631 C CA . GLN A 1 78 ? -22.026 -0.824 -5.296 1.00 43.44 78 GLN A CA 1
ATOM 632 C C . GLN A 1 78 ? -22.475 -1.914 -6.266 1.00 43.44 78 GLN A C 1
ATOM 634 O O . GLN A 1 78 ? -21.599 -2.489 -6.952 1.00 43.44 78 GLN A O 1
#

Sequence (78 aa):
LPGGAAKEHRKMLGQLGDSDVVRAFLGGDERAFGELVKRYDGRLLNFVYRTVGDRERAQDLVQETFVRVYRHMHRFDQ